Protein AF-A0AAX3EQF5-F1 (afdb_monomer_lite)

Radius of gyration: 24.52 Å; chains: 1; bounding box: 30×23×88 Å

Foldseek 3Di:
DDDDDDDPDPPPPPPPPPDPPPPPLDDPQLVVLVVLLVVLVVPQDPDPDPVNVVSCVPVNVVSVVSNVVSSVVSCVVVVHDPPDDD

Secondary structure (DSSP, 8-state):
---------------------------HHHHHHHHHHHHHHHHS-SS--HHHHHHIIIIIHHHHHHHHHHHHHHHHHTT--TTS--

pLDDT: mean 76.42, std 18.83, range [38.91, 93.69]

Sequence (86 aa):
MKSRALAASRYCRKSTPAAPNTRNVTTPRYEAARAALDACWSRRPRVFTPERERFELHELKEARAEVRAAWLEAAALHGINPDVPC

Structure (mmCIF, N/CA/C/O backbone):
data_AF-A0AAX3EQF5-F1
#
_entry.id   AF-A0AAX3EQF5-F1
#
loop_
_atom_site.group_PDB
_atom_site.id
_atom_site.type_symbol
_atom_site.label_atom_id
_atom_site.label_alt_id
_atom_site.label_comp_id
_atom_site.label_asym_id
_atom_site.label_entity_id
_atom_site.label_seq_id
_atom_site.pdbx_PDB_ins_code
_atom_site.Cartn_x
_atom_site.Cartn_y
_atom_site.Cartn_z
_atom_site.occupancy
_atom_site.B_iso_or_equiv
_atom_site.auth_seq_id
_atom_site.auth_comp_id
_atom_site.auth_asym_id
_atom_site.auth_atom_id
_atom_site.pdbx_PDB_model_num
ATOM 1 N N . MET A 1 1 ? -1.831 -13.853 74.396 1.00 38.91 1 MET A N 1
ATOM 2 C CA . MET A 1 1 ? -0.931 -14.587 73.481 1.00 38.91 1 MET A CA 1
ATOM 3 C C . MET A 1 1 ? -1.598 -14.722 72.114 1.00 38.91 1 MET A C 1
ATOM 5 O O . MET A 1 1 ? -2.684 -15.267 72.049 1.00 38.91 1 MET A O 1
ATOM 9 N N . LYS A 1 2 ? -0.926 -14.194 71.080 1.00 43.38 2 LYS A N 1
ATOM 10 C CA . LYS A 1 2 ? -0.868 -14.634 69.666 1.00 43.38 2 LYS A CA 1
ATOM 11 C C . LYS A 1 2 ? -2.173 -14.806 68.852 1.00 43.38 2 LYS A C 1
ATOM 13 O O . LYS A 1 2 ? -2.788 -15.858 68.839 1.00 43.38 2 LYS A O 1
ATOM 18 N N . SER A 1 3 ? -2.476 -13.750 68.092 1.00 44.94 3 SER A N 1
ATOM 19 C CA . SER A 1 3 ? -2.663 -13.691 66.627 1.00 44.94 3 SER A CA 1
ATOM 20 C C . SER A 1 3 ? -3.141 -14.938 65.860 1.00 44.94 3 SER A C 1
ATOM 22 O O . SER A 1 3 ? -2.417 -15.926 65.805 1.00 44.94 3 SER A O 1
ATOM 24 N N . ARG A 1 4 ? -4.183 -14.789 65.027 1.00 42.56 4 ARG A N 1
ATOM 25 C CA . ARG A 1 4 ? -4.047 -14.550 63.567 1.00 42.56 4 ARG A CA 1
ATOM 26 C C . ARG A 1 4 ? -5.401 -14.628 62.853 1.00 42.56 4 ARG A C 1
ATOM 28 O O . ARG A 1 4 ? -6.089 -15.639 62.901 1.00 42.56 4 ARG A O 1
ATOM 35 N N . ALA A 1 5 ? -5.715 -13.558 62.127 1.00 53.66 5 ALA A N 1
ATOM 36 C CA . ALA A 1 5 ? -6.691 -13.556 61.049 1.00 53.66 5 ALA A CA 1
ATOM 37 C C . ALA A 1 5 ? -6.280 -14.571 59.969 1.00 53.66 5 ALA A C 1
ATOM 39 O O . ALA A 1 5 ? -5.115 -14.591 59.564 1.00 53.66 5 ALA A O 1
ATOM 40 N N . LEU A 1 6 ? -7.225 -15.374 59.476 1.00 53.16 6 LEU A N 1
ATOM 41 C CA . LEU A 1 6 ? -7.044 -16.151 58.254 1.00 53.16 6 LEU A CA 1
ATOM 42 C C . LEU A 1 6 ? -8.015 -15.637 57.199 1.00 53.16 6 LEU A C 1
ATOM 44 O O . LEU A 1 6 ? -9.227 -15.817 57.267 1.00 53.16 6 LEU A O 1
ATOM 48 N N . ALA A 1 7 ? -7.399 -14.916 56.269 1.00 46.94 7 ALA A N 1
ATOM 49 C CA . ALA A 1 7 ? -7.953 -14.344 55.066 1.00 46.94 7 ALA A CA 1
ATOM 50 C C . ALA A 1 7 ? -8.862 -15.335 54.331 1.00 46.94 7 ALA A C 1
ATOM 52 O O . ALA A 1 7 ? -8.435 -16.430 53.962 1.00 46.94 7 ALA A O 1
ATOM 53 N N . ALA A 1 8 ? -10.090 -14.898 54.048 1.00 51.38 8 ALA A N 1
ATOM 54 C CA . ALA A 1 8 ? -10.887 -15.467 52.978 1.00 51.38 8 ALA A CA 1
ATOM 55 C C . ALA A 1 8 ? -10.048 -15.381 51.701 1.00 51.38 8 ALA A C 1
ATOM 57 O O . ALA A 1 8 ? -9.729 -14.293 51.212 1.00 51.38 8 ALA A O 1
ATOM 58 N N . SER A 1 9 ? -9.615 -16.554 51.248 1.00 45.44 9 SER A N 1
ATOM 59 C CA . SER A 1 9 ? -8.819 -16.760 50.053 1.00 45.44 9 SER A CA 1
ATOM 60 C C . SER A 1 9 ? -9.501 -16.047 48.893 1.00 45.44 9 SER A C 1
ATOM 62 O O . SER A 1 9 ? -10.535 -16.488 48.387 1.00 45.44 9 SER A O 1
ATOM 64 N N . ARG A 1 10 ? -8.929 -14.902 48.501 1.00 54.28 10 ARG A N 1
ATOM 65 C CA . ARG A 1 10 ? -9.151 -14.296 47.194 1.00 54.28 10 ARG A CA 1
ATOM 66 C C . ARG A 1 10 ? -8.654 -15.324 46.194 1.00 54.28 10 ARG A C 1
ATOM 68 O O . ARG A 1 10 ? -7.495 -15.296 45.792 1.00 54.28 10 ARG A O 1
ATOM 75 N N . TYR A 1 11 ? -9.528 -16.245 45.807 1.00 50.12 11 TYR A N 1
ATOM 76 C CA . TYR A 1 11 ? -9.384 -16.921 44.537 1.00 50.12 11 TYR A CA 1
ATOM 77 C C . TYR A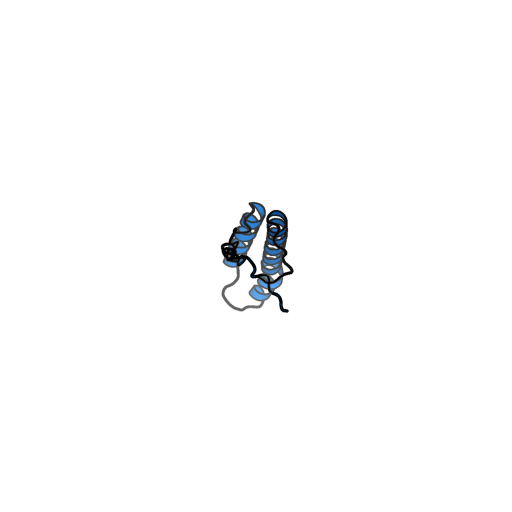 1 11 ? -9.437 -15.800 43.506 1.00 50.12 11 TYR A C 1
ATOM 79 O O . TYR A 1 11 ? -10.509 -15.315 43.140 1.00 50.12 11 TYR A O 1
ATOM 87 N N . CYS A 1 12 ? -8.255 -15.307 43.130 1.00 46.09 12 CYS A N 1
ATOM 88 C CA . CYS A 1 12 ? -8.060 -14.531 41.929 1.00 46.09 12 CYS A CA 1
ATOM 89 C C . CYS A 1 12 ? -8.789 -15.311 40.844 1.00 46.09 12 CYS A C 1
ATOM 91 O O . CYS A 1 12 ? -8.330 -16.382 40.439 1.00 46.09 12 CYS A O 1
ATOM 93 N N . ARG A 1 13 ? -9.953 -14.809 40.408 1.00 48.69 13 ARG A N 1
ATOM 94 C CA . ARG A 1 13 ? -10.473 -15.156 39.093 1.00 48.69 13 ARG A CA 1
ATOM 95 C C . ARG A 1 13 ? -9.284 -14.926 38.183 1.00 48.69 13 ARG A C 1
ATOM 97 O O . ARG A 1 13 ? -8.844 -13.787 38.052 1.00 48.69 13 ARG A O 1
ATOM 104 N N . LYS A 1 14 ? -8.701 -16.008 37.663 1.00 47.81 14 LYS A N 1
ATOM 105 C CA . LYS A 1 14 ? -7.798 -15.920 36.527 1.00 47.81 14 LYS A CA 1
ATOM 106 C C . LYS A 1 14 ? -8.598 -15.141 35.502 1.00 47.81 14 LYS A C 1
ATOM 108 O O . LYS A 1 14 ? -9.575 -15.668 34.974 1.00 47.81 14 LYS A O 1
ATOM 113 N N . SER A 1 15 ? -8.268 -13.863 35.345 1.00 52.38 15 SER A N 1
ATOM 114 C CA . SER A 1 15 ? -8.717 -13.061 34.228 1.00 52.38 15 SER A CA 1
ATOM 115 C C . SER A 1 15 ? -8.425 -13.927 33.022 1.00 52.38 15 SER A C 1
ATOM 117 O O . SER A 1 15 ? -7.267 -14.282 32.790 1.00 52.38 15 SER A O 1
ATOM 119 N N . THR A 1 16 ? -9.476 -14.391 32.354 1.00 57.00 16 THR A N 1
ATOM 120 C CA . THR A 1 16 ? -9.360 -15.046 31.061 1.00 57.00 16 THR A CA 1
ATOM 121 C C . THR A 1 16 ? -8.381 -14.185 30.269 1.00 57.00 16 THR A C 1
ATOM 123 O O . THR A 1 16 ? -8.616 -12.972 30.222 1.00 57.00 16 THR A O 1
ATOM 126 N N . PRO A 1 17 ? -7.254 -14.713 29.750 1.00 48.78 17 PRO A N 1
ATOM 127 C CA . PRO A 1 17 ? -6.447 -13.916 28.845 1.00 48.78 17 PRO A CA 1
ATOM 128 C C . PRO A 1 17 ? -7.424 -13.461 27.771 1.00 48.78 17 PRO A C 1
ATOM 130 O O . PRO A 1 17 ? -8.097 -14.301 27.165 1.00 48.78 17 PRO A O 1
ATOM 133 N N . ALA A 1 18 ? -7.624 -12.143 27.675 1.00 48.72 18 ALA A N 1
ATOM 134 C CA . ALA A 1 18 ? -8.451 -11.561 26.639 1.00 48.72 18 ALA A CA 1
ATOM 135 C C . ALA A 1 18 ? -8.020 -12.260 25.355 1.00 48.72 18 ALA A C 1
ATOM 137 O O . ALA A 1 18 ? -6.817 -12.302 25.075 1.00 48.72 18 ALA A O 1
ATOM 138 N N . ALA A 1 19 ? -8.970 -12.914 24.674 1.00 51.41 19 ALA A N 1
ATOM 139 C CA . ALA A 1 19 ? -8.711 -13.522 23.379 1.00 51.41 19 ALA A CA 1
ATOM 140 C C . ALA A 1 19 ? -7.835 -12.538 22.598 1.00 51.41 19 ALA A C 1
ATOM 142 O O . ALA A 1 19 ? -8.127 -11.336 22.685 1.00 51.41 19 ALA A O 1
ATOM 143 N N . PRO A 1 20 ? -6.741 -12.988 21.949 1.00 49.62 20 PRO A N 1
ATOM 144 C CA . PRO A 1 20 ? -5.870 -12.066 21.241 1.00 49.62 20 PRO A CA 1
ATOM 145 C C . PRO A 1 20 ? -6.788 -11.186 20.406 1.00 49.62 20 PRO A C 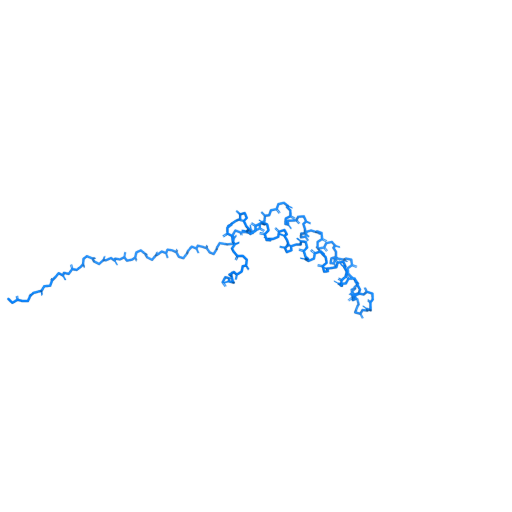1
ATOM 147 O O . PRO A 1 20 ? -7.653 -11.709 19.701 1.00 49.62 20 PRO A O 1
ATOM 150 N N . ASN A 1 21 ? -6.707 -9.871 20.614 1.00 51.22 21 ASN A N 1
ATOM 151 C CA . ASN A 1 21 ? -7.489 -8.880 19.889 1.00 51.22 21 ASN A CA 1
ATOM 152 C C . ASN A 1 21 ? -7.018 -8.919 18.426 1.00 51.22 21 ASN A C 1
ATOM 154 O O . ASN A 1 21 ? -6.439 -7.975 17.911 1.00 51.22 21 ASN A O 1
ATOM 158 N N . THR A 1 22 ? -7.282 -10.014 17.719 1.00 49.28 22 THR A N 1
ATOM 159 C CA . THR A 1 22 ? -7.272 -10.112 16.267 1.00 49.28 22 THR A CA 1
ATOM 160 C C . THR A 1 22 ? -8.566 -9.486 15.757 1.00 49.28 22 THR A C 1
ATOM 162 O O . THR A 1 22 ? -9.263 -10.048 14.914 1.00 49.28 22 THR A O 1
ATOM 165 N N . ARG A 1 23 ? -8.942 -8.318 16.299 1.00 54.16 23 ARG A N 1
ATOM 166 C CA . ARG A 1 23 ? -9.795 -7.404 15.556 1.00 54.16 23 ARG A CA 1
ATOM 167 C C . ARG A 1 23 ? -8.925 -6.983 14.392 1.00 54.16 23 ARG A C 1
ATOM 169 O O . ARG A 1 23 ? -7.989 -6.210 14.573 1.00 54.16 23 ARG A O 1
ATOM 176 N N . ASN A 1 24 ? -9.178 -7.583 13.233 1.00 64.56 24 ASN A N 1
ATOM 177 C CA . ASN A 1 24 ? -8.576 -7.134 11.995 1.00 64.56 24 ASN A CA 1
ATOM 178 C C . ASN A 1 24 ? -8.768 -5.616 11.944 1.00 64.56 24 ASN A C 1
ATOM 180 O O . ASN A 1 24 ? -9.892 -5.125 12.035 1.00 64.56 24 ASN A O 1
ATOM 184 N N . VAL A 1 25 ? -7.657 -4.886 11.908 1.00 66.06 25 VAL A N 1
ATOM 185 C CA . VAL A 1 25 ? -7.637 -3.430 11.785 1.00 66.06 25 VAL A CA 1
ATOM 186 C C . VAL A 1 25 ? -8.014 -3.128 10.342 1.00 66.06 25 VAL A C 1
ATOM 188 O O . VAL A 1 25 ? -7.155 -2.943 9.486 1.00 66.06 25 VAL A O 1
ATOM 191 N N . THR A 1 26 ? -9.304 -3.236 10.038 1.00 76.25 26 THR A N 1
ATOM 192 C CA . THR A 1 26 ? -9.846 -3.131 8.684 1.00 76.25 26 THR A CA 1
ATOM 193 C C . THR A 1 26 ? -10.791 -1.953 8.624 1.00 76.25 26 THR A C 1
ATOM 195 O O . THR A 1 26 ? -11.819 -1.921 9.297 1.00 76.25 26 THR A O 1
ATOM 198 N N . THR A 1 27 ? -10.437 -0.989 7.787 1.00 86.38 27 THR A N 1
ATOM 199 C CA . THR A 1 27 ? -11.292 0.125 7.387 1.00 86.38 27 THR A CA 1
ATOM 200 C C . THR A 1 27 ? -11.407 0.122 5.865 1.00 86.38 27 THR A C 1
ATOM 202 O O . THR A 1 27 ? -10.492 -0.372 5.199 1.00 86.38 27 THR A O 1
ATOM 205 N N . PRO A 1 28 ? -12.463 0.722 5.282 1.00 89.12 28 PRO A N 1
ATOM 206 C CA . PRO A 1 28 ? -12.592 0.821 3.827 1.00 89.12 28 PRO A CA 1
ATOM 207 C C . PRO A 1 28 ? -11.365 1.461 3.162 1.00 89.12 28 PRO A C 1
ATOM 209 O O . PRO A 1 28 ? -10.932 1.030 2.096 1.00 89.12 28 PRO A O 1
ATOM 212 N N . ARG A 1 29 ? -10.749 2.453 3.823 1.00 88.94 29 ARG A N 1
ATOM 213 C CA . ARG A 1 29 ? -9.512 3.081 3.348 1.00 88.94 29 ARG A CA 1
ATOM 214 C C . ARG A 1 29 ? -8.332 2.111 3.368 1.00 88.94 29 ARG A C 1
ATOM 216 O O . ARG A 1 29 ? -7.591 2.044 2.393 1.00 88.94 29 ARG A O 1
ATOM 223 N N . TYR A 1 30 ? -8.151 1.370 4.460 1.00 89.62 30 TYR A N 1
ATOM 224 C CA . TYR A 1 30 ? -7.070 0.391 4.571 1.00 89.62 30 TYR A CA 1
ATOM 225 C C . TYR A 1 30 ? -7.208 -0.729 3.534 1.00 89.62 30 TYR A C 1
ATOM 227 O O . TYR A 1 30 ? -6.223 -1.106 2.903 1.00 89.62 30 TYR A O 1
ATOM 235 N N . GLU A 1 31 ? -8.426 -1.215 3.301 1.00 91.62 31 GLU A N 1
ATOM 236 C CA . GLU A 1 31 ? -8.699 -2.222 2.272 1.00 91.62 31 GLU A CA 1
ATOM 237 C C . GLU A 1 31 ? -8.422 -1.693 0.861 1.00 91.62 31 GLU A C 1
ATOM 239 O O . GLU A 1 31 ? -7.752 -2.369 0.080 1.00 91.62 31 GLU A O 1
ATOM 244 N N . ALA A 1 32 ? -8.843 -0.462 0.552 1.00 91.31 32 ALA A N 1
ATOM 245 C CA . ALA A 1 32 ? -8.546 0.180 -0.727 1.00 91.31 32 ALA A CA 1
ATOM 246 C C . ALA A 1 32 ? -7.034 0.381 -0.938 1.00 91.31 32 ALA A C 1
ATOM 248 O O . ALA A 1 32 ? -6.510 0.057 -2.005 1.00 91.31 32 ALA A O 1
ATOM 249 N N . ALA A 1 33 ? -6.315 0.852 0.087 1.00 91.94 33 ALA A N 1
ATOM 250 C CA . ALA A 1 33 ? -4.864 1.019 0.035 1.00 91.94 33 ALA A CA 1
ATOM 251 C C . ALA A 1 33 ? -4.150 -0.326 -0.174 1.00 91.94 33 ALA A C 1
ATOM 253 O O . ALA A 1 33 ? -3.211 -0.425 -0.966 1.00 91.94 33 ALA A O 1
ATOM 254 N N . ARG A 1 34 ? -4.613 -1.387 0.497 1.00 92.81 34 ARG A N 1
ATOM 255 C CA . ARG A 1 34 ? -4.061 -2.737 0.350 1.00 92.81 34 ARG A CA 1
ATOM 256 C C . ARG A 1 34 ? -4.308 -3.304 -1.048 1.00 92.81 34 ARG A C 1
ATOM 258 O O . ARG A 1 34 ? -3.373 -3.818 -1.652 1.00 92.81 34 ARG A O 1
ATOM 265 N N . ALA A 1 35 ? -5.512 -3.133 -1.595 1.00 92.88 35 ALA A N 1
ATOM 266 C CA . ALA A 1 35 ? -5.821 -3.520 -2.970 1.00 92.88 35 ALA A CA 1
ATOM 267 C C . ALA A 1 35 ? -4.948 -2.764 -3.991 1.00 92.88 35 ALA A C 1
ATOM 269 O O . ALA A 1 35 ? -4.456 -3.362 -4.949 1.00 92.88 35 ALA A O 1
ATOM 270 N N . ALA A 1 36 ? -4.697 -1.470 -3.766 1.00 91.50 36 ALA A N 1
ATOM 271 C CA . ALA A 1 36 ? -3.794 -0.678 -4.599 1.00 91.50 36 ALA A CA 1
ATOM 272 C C . ALA A 1 36 ? -2.338 -1.170 -4.513 1.00 91.50 36 ALA A C 1
ATOM 274 O O . ALA A 1 36 ? -1.655 -1.249 -5.536 1.00 91.50 36 ALA A O 1
ATOM 275 N N . LEU A 1 37 ? -1.866 -1.557 -3.321 1.00 93.25 37 LEU A N 1
ATOM 276 C CA . LEU A 1 37 ? -0.544 -2.160 -3.150 1.00 93.25 37 LEU A CA 1
ATOM 277 C C . LEU A 1 37 ? -0.437 -3.508 -3.870 1.00 93.25 37 LEU A C 1
ATOM 279 O O . LEU A 1 37 ? 0.556 -3.732 -4.557 1.00 93.25 37 LEU A O 1
ATOM 283 N N . ASP A 1 38 ? -1.445 -4.373 -3.769 1.00 93.31 38 ASP A N 1
ATOM 284 C CA . ASP A 1 38 ? -1.462 -5.665 -4.465 1.00 93.31 38 ASP A CA 1
ATOM 285 C C . ASP A 1 38 ? -1.473 -5.476 -5.994 1.00 93.31 38 ASP A C 1
ATOM 287 O O . ASP A 1 38 ? -0.730 -6.145 -6.721 1.00 93.31 38 ASP A O 1
ATOM 291 N N . ALA A 1 39 ? -2.237 -4.500 -6.497 1.00 93.19 39 ALA A N 1
ATOM 292 C CA . ALA A 1 39 ? -2.227 -4.109 -7.907 1.00 93.19 39 ALA A CA 1
ATOM 293 C C . ALA A 1 39 ? -0.882 -3.498 -8.348 1.00 93.19 39 ALA A C 1
ATOM 295 O O . ALA A 1 39 ? -0.439 -3.695 -9.479 1.00 93.19 39 ALA A O 1
ATOM 296 N N . CYS A 1 40 ? -0.195 -2.764 -7.472 1.00 92.62 40 CYS A N 1
ATOM 297 C CA . CYS A 1 40 ? 1.156 -2.275 -7.736 1.00 92.62 40 CYS A CA 1
ATOM 298 C C . CYS A 1 40 ? 2.162 -3.435 -7.773 1.00 92.62 40 CYS A C 1
ATOM 300 O O . CYS A 1 40 ? 2.975 -3.541 -8.692 1.00 92.62 40 CYS A O 1
ATOM 302 N N . TRP A 1 41 ? 2.051 -4.369 -6.829 1.00 91.50 41 TRP A N 1
ATOM 303 C CA . TRP A 1 41 ? 2.920 -5.535 -6.732 1.00 91.50 41 TRP A CA 1
ATOM 304 C C . TRP A 1 41 ? 2.806 -6.459 -7.948 1.00 91.50 41 TRP A C 1
ATOM 306 O O . TRP A 1 41 ? 3.812 -7.011 -8.391 1.00 91.50 41 TRP A O 1
ATOM 316 N N . SER A 1 42 ? 1.611 -6.604 -8.526 1.00 93.06 42 SER A N 1
ATOM 317 C CA . SER A 1 42 ? 1.397 -7.434 -9.720 1.00 93.06 42 SER A CA 1
ATOM 318 C C . SER A 1 42 ? 2.051 -6.866 -10.987 1.00 93.06 42 SER A C 1
ATOM 320 O O . SER A 1 42 ? 2.424 -7.636 -11.873 1.00 93.06 42 SER A O 1
ATOM 322 N N . ARG A 1 43 ? 2.248 -5.541 -11.053 1.00 91.38 43 ARG A N 1
ATOM 323 C CA . ARG A 1 43 ? 2.940 -4.841 -12.152 1.00 91.38 43 ARG A CA 1
ATOM 324 C C . ARG A 1 43 ? 4.460 -4.820 -11.993 1.00 91.38 43 ARG A C 1
ATOM 32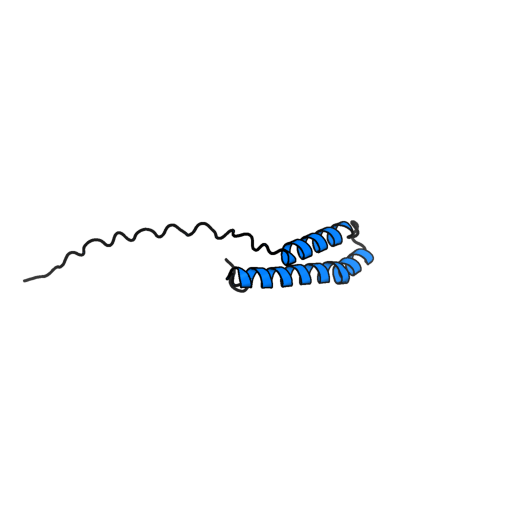6 O O . ARG A 1 43 ? 5.167 -4.466 -12.935 1.00 91.38 43 ARG A O 1
ATOM 333 N N . ARG A 1 44 ? 4.974 -5.209 -10.823 1.00 90.44 44 ARG A N 1
ATOM 334 C CA . ARG A 1 44 ? 6.409 -5.213 -10.533 1.00 90.44 44 ARG A CA 1
ATOM 335 C C . ARG A 1 44 ? 7.158 -6.119 -11.521 1.00 90.44 44 ARG A C 1
ATOM 337 O O . ARG A 1 44 ? 6.802 -7.296 -11.654 1.00 90.44 44 ARG A O 1
ATOM 344 N N . PRO A 1 45 ? 8.246 -5.636 -12.150 1.00 91.25 45 PRO A N 1
ATOM 345 C CA . PRO A 1 45 ? 9.081 -6.483 -12.991 1.00 91.25 45 PRO A CA 1
ATOM 346 C C . PRO A 1 45 ? 9.602 -7.698 -12.209 1.00 91.25 45 PRO A C 1
ATOM 348 O O . PRO A 1 45 ? 10.077 -7.578 -11.079 1.00 91.25 45 PRO A O 1
ATOM 351 N N . ARG A 1 46 ? 9.497 -8.896 -12.795 1.00 87.56 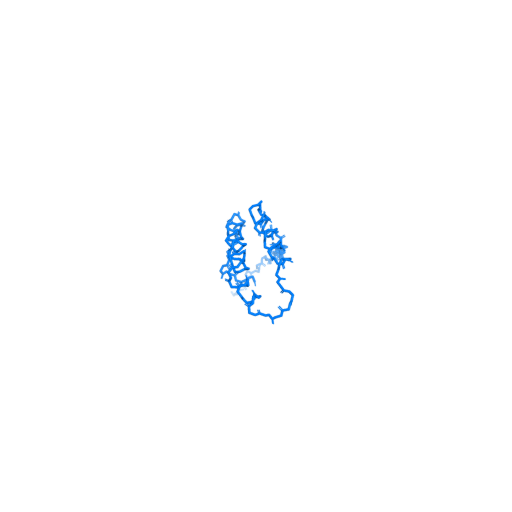46 ARG A N 1
ATOM 352 C CA . ARG A 1 46 ? 9.875 -10.148 -12.109 1.00 87.56 46 ARG A CA 1
ATOM 353 C C . ARG A 1 46 ? 11.389 -10.310 -11.986 1.00 87.56 46 ARG A C 1
ATOM 355 O O . ARG A 1 46 ? 11.881 -10.778 -10.960 1.00 87.56 46 ARG A O 1
ATOM 362 N N . VAL A 1 47 ? 12.122 -9.910 -13.019 1.00 92.62 47 VAL A N 1
ATOM 363 C CA . VAL A 1 47 ? 13.584 -10.010 -13.075 1.00 92.62 47 VAL A CA 1
ATOM 364 C C . VAL A 1 47 ? 14.207 -8.854 -12.297 1.00 92.62 47 VAL A C 1
ATOM 366 O O . VAL A 1 47 ? 13.663 -7.753 -12.270 1.00 92.62 47 VAL A O 1
ATOM 369 N N . PHE A 1 48 ? 15.323 -9.115 -11.617 1.00 86.19 48 PHE A N 1
ATOM 370 C CA . PHE A 1 48 ? 16.073 -8.073 -10.925 1.00 86.19 48 PHE A CA 1
ATOM 371 C C . PHE A 1 48 ? 16.866 -7.240 -11.935 1.00 86.19 48 PHE A C 1
ATOM 373 O O . PHE A 1 48 ? 17.927 -7.656 -12.390 1.00 86.19 48 PHE A O 1
ATOM 380 N N . THR A 1 49 ? 16.300 -6.099 -12.323 1.00 93.38 49 THR A N 1
ATOM 381 C CA . THR A 1 49 ? 16.887 -5.145 -13.271 1.00 93.38 49 THR A CA 1
ATOM 382 C C . THR A 1 49 ? 16.831 -3.721 -12.697 1.00 93.38 49 THR A C 1
ATOM 384 O O . THR A 1 49 ? 16.038 -3.472 -11.782 1.00 93.38 49 THR A O 1
ATOM 387 N N . PRO A 1 50 ? 17.613 -2.760 -13.223 1.00 93.69 50 PRO A N 1
ATOM 388 C CA . PRO A 1 50 ? 17.536 -1.360 -12.792 1.00 93.69 50 PRO A CA 1
ATOM 389 C C . PRO A 1 50 ? 16.127 -0.755 -12.912 1.00 93.69 50 PRO A C 1
ATOM 391 O O . PRO A 1 50 ? 15.737 0.093 -12.111 1.00 93.69 50 PRO A O 1
ATOM 394 N N . GLU A 1 51 ? 15.321 -1.203 -13.879 1.00 89.62 51 GLU A N 1
ATOM 395 C CA . GLU A 1 51 ? 13.918 -0.795 -14.016 1.00 89.62 51 GLU A CA 1
ATOM 396 C C . GLU A 1 51 ? 13.077 -1.263 -12.826 1.00 89.62 51 GLU A C 1
ATOM 398 O O . GLU A 1 51 ? 12.236 -0.512 -12.331 1.00 89.62 51 GLU A O 1
ATOM 403 N N . ARG A 1 52 ? 13.327 -2.479 -12.322 1.00 92.81 52 ARG A N 1
ATOM 404 C CA . ARG A 1 52 ? 12.677 -2.982 -11.108 1.00 92.81 52 ARG A CA 1
ATOM 405 C C . ARG A 1 52 ? 13.075 -2.163 -9.891 1.00 92.81 52 ARG A C 1
ATOM 407 O O . ARG A 1 52 ? 12.204 -1.827 -9.101 1.00 92.81 52 ARG A O 1
ATOM 414 N N . GLU A 1 53 ? 14.353 -1.834 -9.730 1.00 92.44 53 GLU A N 1
ATOM 415 C CA . GLU A 1 53 ? 14.804 -1.009 -8.602 1.00 92.44 53 GLU A CA 1
ATOM 416 C C . GLU A 1 53 ? 14.122 0.362 -8.607 1.00 92.44 53 GLU A C 1
ATOM 418 O O . GLU A 1 53 ? 13.603 0.796 -7.579 1.00 92.44 53 GLU A O 1
ATOM 423 N N . ARG A 1 54 ? 14.034 1.012 -9.776 1.00 91.88 54 ARG A N 1
ATOM 424 C CA . ARG A 1 54 ? 13.293 2.274 -9.935 1.00 91.88 54 ARG A CA 1
ATOM 425 C C . ARG A 1 54 ? 11.814 2.105 -9.594 1.00 91.88 54 ARG A C 1
ATOM 427 O O . ARG A 1 54 ? 11.273 2.907 -8.837 1.00 91.88 54 ARG A O 1
ATOM 434 N N . PHE A 1 55 ? 11.174 1.050 -10.094 1.00 92.88 55 PHE A N 1
ATOM 435 C CA . PHE A 1 55 ? 9.780 0.741 -9.775 1.00 92.88 55 PHE A CA 1
ATOM 436 C C . PHE A 1 55 ? 9.566 0.542 -8.266 1.00 92.88 55 PHE A C 1
ATOM 438 O O . PHE A 1 55 ? 8.615 1.062 -7.687 1.00 92.88 55 PHE A O 1
ATOM 445 N N . GLU 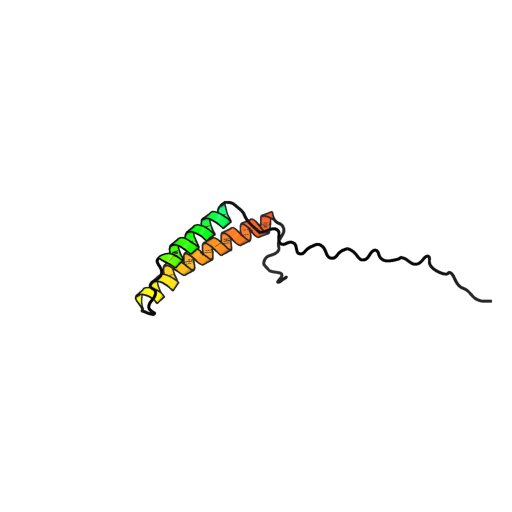A 1 56 ? 10.465 -0.180 -7.596 1.00 91.31 56 GLU A N 1
ATOM 446 C CA . GLU A 1 56 ? 10.384 -0.420 -6.155 1.00 91.31 56 GLU A CA 1
ATOM 447 C C . GLU A 1 56 ? 10.585 0.854 -5.329 1.00 91.31 56 GLU A C 1
ATOM 449 O O . GLU A 1 56 ? 9.888 1.062 -4.334 1.00 91.31 56 GLU A O 1
ATOM 454 N N . LEU A 1 57 ? 11.517 1.711 -5.744 1.00 92.19 57 LEU A N 1
ATOM 455 C CA . LEU A 1 57 ? 11.838 2.957 -5.053 1.00 92.19 57 LEU A CA 1
ATOM 456 C C . LEU A 1 57 ? 10.758 4.027 -5.202 1.00 92.19 57 LEU A C 1
ATOM 458 O O . LEU A 1 57 ? 10.555 4.789 -4.257 1.00 92.19 57 LEU A O 1
ATOM 462 N N . HIS A 1 58 ? 10.095 4.087 -6.357 1.00 91.38 58 HIS A N 1
ATOM 463 C CA . HIS A 1 58 ? 9.110 5.121 -6.662 1.00 91.38 58 HIS A CA 1
ATOM 464 C C . HIS A 1 58 ? 7.677 4.621 -6.460 1.00 91.38 58 HIS A C 1
ATOM 466 O O . HIS A 1 58 ? 6.984 5.117 -5.582 1.00 91.38 58 HIS A O 1
ATOM 472 N N . GLU A 1 59 ? 7.241 3.587 -7.180 1.00 90.25 59 GLU A N 1
ATOM 473 C CA . GLU A 1 59 ? 5.839 3.147 -7.124 1.00 90.25 59 GLU A CA 1
ATOM 474 C C . GLU A 1 59 ? 5.543 2.297 -5.882 1.00 90.25 59 GLU A C 1
ATOM 476 O O . GLU A 1 59 ? 4.572 2.518 -5.155 1.00 90.25 59 GLU A O 1
ATOM 481 N N . LEU A 1 60 ? 6.387 1.302 -5.610 1.00 90.19 60 LEU A N 1
ATOM 482 C CA . LEU A 1 60 ? 6.122 0.339 -4.539 1.00 90.19 60 LEU A CA 1
ATOM 483 C C . LEU A 1 60 ? 6.306 0.962 -3.150 1.00 90.19 60 LEU A C 1
ATOM 485 O O . LEU A 1 60 ? 5.586 0.620 -2.209 1.00 90.19 60 LEU A O 1
ATOM 489 N N . LYS A 1 61 ? 7.282 1.865 -3.010 1.00 91.81 61 LYS A N 1
ATOM 490 C CA . LYS A 1 61 ? 7.540 2.611 -1.776 1.00 91.81 61 LYS A CA 1
ATOM 491 C C . LYS A 1 61 ? 6.361 3.511 -1.415 1.00 91.81 61 LYS A C 1
ATOM 493 O O . LYS A 1 61 ? 5.945 3.499 -0.259 1.00 91.81 61 LYS A O 1
ATOM 498 N N . GLU A 1 62 ? 5.816 4.244 -2.383 1.00 91.25 62 GLU A N 1
ATOM 499 C CA . GLU A 1 62 ? 4.646 5.105 -2.179 1.00 91.25 62 GLU A CA 1
ATOM 500 C C . GLU A 1 62 ? 3.408 4.282 -1.815 1.00 91.25 62 GLU A C 1
ATOM 502 O O . GLU A 1 62 ? 2.761 4.561 -0.807 1.00 91.25 62 GLU A O 1
ATOM 507 N N . ALA A 1 63 ? 3.145 3.188 -2.537 1.00 90.44 63 ALA A N 1
ATOM 508 C CA . ALA A 1 63 ? 2.030 2.294 -2.222 1.00 90.44 63 ALA A CA 1
ATOM 509 C C . ALA A 1 63 ? 2.140 1.686 -0.807 1.00 90.44 63 ALA A C 1
ATOM 511 O O . ALA A 1 63 ? 1.152 1.593 -0.079 1.00 90.44 63 ALA A O 1
ATOM 512 N N . ARG A 1 64 ? 3.351 1.308 -0.371 1.00 92.25 64 ARG A N 1
ATOM 513 C CA . ARG A 1 64 ? 3.602 0.832 1.004 1.00 92.25 64 ARG A CA 1
ATOM 514 C C . ARG A 1 64 ? 3.391 1.928 2.047 1.00 92.25 64 ARG A C 1
ATOM 516 O O . ARG A 1 64 ? 2.879 1.637 3.128 1.00 92.25 64 ARG A O 1
ATOM 523 N N . ALA A 1 65 ? 3.801 3.160 1.748 1.00 92.44 65 ALA A N 1
ATOM 524 C CA . ALA A 1 65 ? 3.599 4.297 2.639 1.00 92.44 65 ALA A CA 1
ATOM 525 C C . ALA A 1 65 ? 2.105 4.592 2.835 1.00 92.44 65 ALA A C 1
ATOM 527 O O . ALA A 1 65 ? 1.683 4.774 3.976 1.00 92.44 65 ALA A O 1
ATOM 528 N N . GLU A 1 66 ? 1.304 4.534 1.767 1.00 92.25 66 GLU A N 1
ATOM 529 C CA . GLU A 1 66 ? -0.149 4.729 1.845 1.00 92.25 66 GLU A CA 1
ATOM 530 C C . GLU A 1 66 ? -0.828 3.633 2.676 1.00 92.25 66 GLU A C 1
ATOM 532 O O . GLU A 1 66 ? -1.628 3.931 3.561 1.00 92.25 66 GLU A O 1
ATOM 537 N N . VAL A 1 67 ? -0.459 2.360 2.479 1.00 92.56 67 VAL A N 1
ATOM 538 C CA . VAL A 1 67 ? -0.973 1.258 3.314 1.00 92.56 67 VAL A CA 1
ATOM 539 C C . VAL A 1 67 ? -0.620 1.465 4.784 1.00 92.56 67 VAL A C 1
ATOM 541 O O . VAL A 1 67 ? -1.460 1.233 5.653 1.00 92.56 67 VAL A O 1
ATOM 544 N N . ARG A 1 68 ? 0.602 1.926 5.082 1.00 90.31 68 ARG A N 1
ATOM 545 C CA . ARG A 1 68 ? 1.012 2.231 6.457 1.00 90.31 68 ARG A CA 1
ATOM 546 C C . ARG A 1 68 ? 0.199 3.387 7.039 1.00 90.31 68 ARG A C 1
ATOM 548 O O . ARG A 1 68 ? -0.242 3.273 8.175 1.00 90.31 68 ARG A O 1
ATOM 555 N N . ALA A 1 69 ? -0.026 4.459 6.283 1.00 90.81 69 ALA A N 1
ATOM 556 C CA . ALA A 1 69 ? -0.851 5.584 6.720 1.00 90.81 69 ALA A CA 1
ATOM 557 C C . ALA A 1 69 ? -2.295 5.143 7.010 1.00 90.81 69 ALA A C 1
ATOM 559 O O . ALA A 1 69 ? -2.810 5.389 8.099 1.00 90.81 69 ALA A O 1
ATOM 560 N N . ALA A 1 70 ? -2.910 4.395 6.091 1.00 90.88 70 ALA A N 1
ATOM 561 C CA . ALA A 1 70 ? -4.260 3.871 6.268 1.00 90.88 70 ALA A CA 1
ATOM 562 C C . ALA A 1 70 ? -4.360 2.879 7.442 1.00 90.88 70 ALA A C 1
ATOM 564 O O . ALA A 1 70 ? -5.372 2.844 8.142 1.00 90.88 70 ALA A O 1
ATOM 565 N N . TRP A 1 71 ? -3.306 2.095 7.693 1.00 89.06 71 TRP A N 1
ATOM 566 C CA . TRP A 1 71 ? -3.232 1.225 8.865 1.00 89.06 71 TRP A CA 1
ATOM 567 C C . TRP A 1 71 ? -3.129 2.019 10.166 1.00 89.06 71 TRP A C 1
ATOM 569 O O . TRP A 1 71 ? -3.806 1.665 11.122 1.00 89.06 71 TRP A O 1
ATOM 579 N N . LEU A 1 72 ? -2.333 3.093 10.215 1.00 89.25 72 LEU A N 1
ATOM 580 C CA . LEU A 1 72 ? -2.234 3.960 11.395 1.00 89.25 72 LEU A CA 1
ATOM 581 C C . LEU A 1 72 ? -3.579 4.625 11.716 1.00 89.25 72 LEU A C 1
ATOM 583 O O . LEU A 1 72 ? -3.990 4.642 12.874 1.00 89.25 72 LEU A O 1
ATOM 587 N N . GLU A 1 73 ? -4.294 5.112 10.698 1.00 87.44 73 GLU A N 1
ATOM 588 C CA . GLU A 1 73 ? -5.651 5.652 10.859 1.00 87.44 73 GLU A CA 1
ATOM 589 C C . GLU A 1 73 ? -6.614 4.594 11.410 1.00 87.44 73 GLU A C 1
ATOM 591 O O . GLU A 1 73 ? -7.349 4.839 12.367 1.00 87.44 73 GLU A O 1
ATOM 596 N N . ALA A 1 74 ? -6.583 3.387 10.844 1.00 87.12 74 ALA A N 1
ATOM 597 C CA . ALA A 1 74 ? -7.407 2.284 11.313 1.00 87.12 74 ALA A CA 1
ATOM 598 C C . ALA A 1 74 ? -7.028 1.855 12.744 1.00 87.12 74 ALA A C 1
ATOM 600 O O . ALA A 1 74 ? -7.905 1.640 13.579 1.00 87.12 74 ALA A O 1
ATOM 601 N N . ALA A 1 75 ? -5.736 1.783 13.066 1.00 85.69 75 ALA A N 1
ATOM 602 C CA . ALA A 1 75 ? -5.241 1.442 14.395 1.00 85.69 75 ALA A CA 1
ATOM 603 C C . ALA A 1 75 ? -5.725 2.458 15.437 1.00 85.69 75 ALA A C 1
ATOM 605 O O . ALA A 1 75 ? -6.237 2.053 16.481 1.00 85.69 75 ALA A O 1
ATOM 606 N N . ALA A 1 76 ? -5.680 3.756 15.114 1.00 84.25 76 ALA A N 1
ATOM 607 C CA . ALA A 1 76 ? -6.211 4.816 15.964 1.00 84.25 76 ALA A CA 1
ATOM 608 C C . ALA A 1 76 ? -7.716 4.643 16.242 1.00 84.25 76 ALA A C 1
ATOM 610 O O . ALA A 1 76 ? -8.140 4.748 17.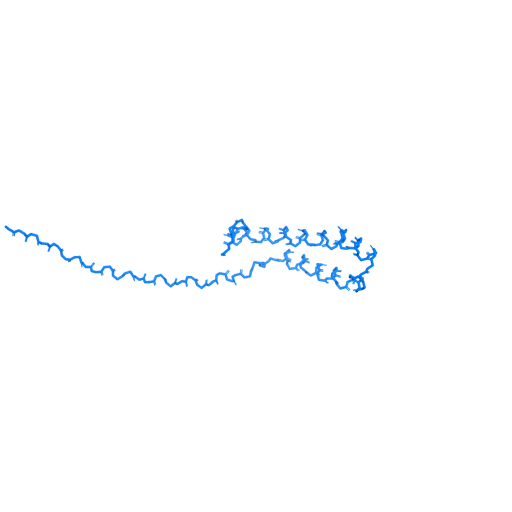392 1.00 84.25 76 ALA A O 1
ATOM 611 N N . LEU A 1 77 ? -8.519 4.298 15.226 1.00 84.06 77 LEU A N 1
ATOM 612 C CA . LEU A 1 77 ? -9.957 4.029 15.390 1.00 84.06 77 LEU A CA 1
ATOM 613 C C . LEU A 1 77 ? -10.243 2.810 16.276 1.00 84.06 77 LEU A C 1
ATOM 615 O O . LEU A 1 77 ? -11.239 2.781 16.998 1.00 84.06 77 LEU A O 1
ATOM 619 N N . HIS A 1 78 ? -9.373 1.804 16.234 1.00 80.19 78 HIS A N 1
ATOM 620 C CA . HIS A 1 78 ? -9.499 0.591 17.038 1.00 80.19 78 HIS A CA 1
ATOM 621 C C . HIS A 1 78 ? -8.806 0.683 18.408 1.00 80.19 78 HIS A C 1
ATOM 623 O O . HIS A 1 78 ? -8.852 -0.287 19.167 1.00 80.19 78 HIS A O 1
ATOM 629 N N . GLY A 1 79 ? -8.195 1.826 18.746 1.00 81.62 79 GLY A N 1
ATOM 630 C CA . GLY A 1 79 ? -7.459 2.021 19.998 1.00 81.62 79 GLY A CA 1
ATOM 631 C C . GLY A 1 79 ? -6.177 1.187 20.096 1.00 81.62 79 GLY A C 1
ATOM 632 O O . GLY A 1 79 ? -5.733 0.869 21.198 1.00 81.62 79 GLY A O 1
ATOM 633 N N . ILE A 1 80 ? -5.600 0.797 18.958 1.00 80.19 80 ILE A N 1
ATOM 634 C CA . ILE A 1 80 ? -4.345 0.048 18.879 1.00 80.19 80 ILE A CA 1
ATOM 635 C C . ILE A 1 80 ? -3.200 1.047 18.783 1.00 80.19 80 ILE A C 1
ATOM 637 O O . ILE A 1 80 ? -3.181 1.895 17.894 1.00 80.19 80 ILE A O 1
ATOM 641 N N . ASN A 1 81 ? -2.245 0.942 19.706 1.00 74.69 81 ASN A N 1
ATOM 642 C CA . ASN A 1 81 ? -1.079 1.808 19.718 1.00 74.69 81 ASN A CA 1
ATOM 643 C C . ASN A 1 81 ? 0.013 1.217 18.806 1.00 74.69 81 ASN A C 1
ATOM 645 O O . ASN A 1 81 ? 0.537 0.150 19.127 1.00 74.69 81 ASN A O 1
ATOM 649 N N . PRO A 1 82 ? 0.353 1.863 17.677 1.00 68.25 82 PRO A N 1
ATOM 650 C CA . PRO A 1 82 ? 1.295 1.317 16.700 1.00 68.25 82 PRO A CA 1
ATOM 651 C C . PRO A 1 82 ? 2.747 1.260 17.201 1.00 68.25 82 PRO A C 1
ATOM 653 O O . PRO A 1 82 ? 3.556 0.548 16.609 1.00 68.25 82 PRO A O 1
ATOM 656 N N . ASP A 1 83 ? 3.067 1.984 18.278 1.00 67.56 83 ASP A N 1
ATOM 657 C CA . ASP A 1 83 ? 4.419 2.085 18.846 1.00 67.56 83 ASP A CA 1
ATOM 658 C C . ASP A 1 83 ? 4.704 1.046 19.941 1.00 67.56 83 ASP A C 1
ATOM 660 O O . ASP A 1 83 ? 5.834 0.930 20.417 1.00 67.56 83 ASP A O 1
ATOM 664 N N . VAL A 1 84 ? 3.692 0.273 20.344 1.00 56.91 84 VAL A N 1
ATOM 665 C CA . VAL A 1 84 ? 3.853 -0.826 21.297 1.00 56.91 84 VAL A CA 1
ATOM 666 C C . VAL A 1 84 ? 3.858 -2.129 20.499 1.00 56.91 84 VAL A C 1
ATOM 668 O O . VAL A 1 84 ? 2.793 -2.543 20.033 1.00 56.91 84 VAL A O 1
ATOM 671 N N . PRO A 1 85 ? 5.018 -2.788 20.298 1.00 50.81 85 PRO A N 1
ATOM 672 C CA . PRO A 1 85 ? 5.008 -4.142 19.766 1.00 50.81 85 PRO A CA 1
ATOM 673 C C . PRO A 1 85 ? 4.206 -5.024 20.732 1.00 50.81 85 PRO A C 1
ATOM 675 O O . PRO A 1 85 ? 4.423 -4.975 21.944 1.00 50.81 85 PRO A O 1
ATOM 678 N N . CYS A 1 86 ? 3.233 -5.752 20.185 1.00 48.84 86 CYS A N 1
ATOM 679 C CA . CYS A 1 86 ? 2.447 -6.759 20.897 1.00 48.84 86 CYS A CA 1
ATOM 680 C C . CYS A 1 86 ? 3.324 -7.801 21.600 1.00 48.84 86 CYS A C 1
ATOM 682 O O . CYS A 1 86 ? 4.356 -8.194 21.004 1.00 48.84 86 CYS A O 1
#

Organism: Paenarthrobacter ureafaciens (NCBI:txid37931)